Protein AF-A0A7V1FRB8-F1 (afdb_monomer_lite)

pLDDT: mean 76.55, std 15.36, range [42.69, 91.94]

Sequence (92 aa):
MPVYSIRCNDQNHHQCEEEVRVKLDIVGLTETQIEAIEEGRPINLTPRQVEGSDLTLSETQSASLAAEGVLEYRIDIESICDTCGGAFGDDE

Foldseek 3Di:
DDWDFAFQCPPVDNPRRDTDIDDDLWPDDDPVCSVCLSVQHWDKAAPVRVVSGPDDDDPVQVVCCVPVRTGTGTDPVCVVSVVVVPPDDPDD

Organism: NCBI:txid487184

Radius of gyration: 15.51 Å; chains: 1; bounding box: 48×23×38 Å

Structure (mmCIF, N/CA/C/O backbone):
data_AF-A0A7V1FRB8-F1
#
_entry.id   AF-A0A7V1FRB8-F1
#
loop_
_atom_site.group_PDB
_atom_site.id
_atom_site.type_symbol
_atom_site.label_atom_id
_atom_site.label_alt_id
_atom_site.label_comp_id
_atom_site.label_asym_id
_atom_site.label_entity_id
_atom_site.label_seq_id
_atom_site.pdbx_PDB_ins_code
_atom_site.Cartn_x
_atom_site.Cartn_y
_atom_site.Cartn_z
_atom_site.occupancy
_atom_site.B_iso_or_equiv
_atom_site.auth_seq_id
_atom_site.auth_comp_id
_atom_site.auth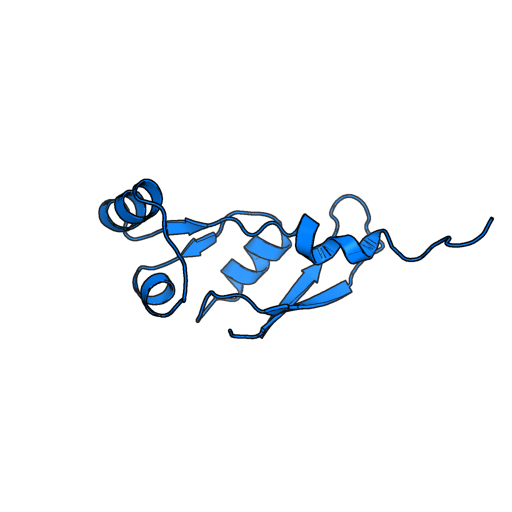_asym_id
_atom_site.auth_atom_id
_atom_site.pdbx_PDB_model_num
ATOM 1 N N . MET A 1 1 ? -0.910 -13.238 -1.017 1.00 69.69 1 MET A N 1
ATOM 2 C CA . MET A 1 1 ? -0.155 -12.148 -1.664 1.00 69.69 1 MET A CA 1
ATOM 3 C C . MET A 1 1 ? -0.630 -11.962 -3.102 1.00 69.69 1 MET A C 1
ATOM 5 O O . MET A 1 1 ? -0.266 -12.769 -3.959 1.00 69.69 1 MET A O 1
ATOM 9 N N . PRO A 1 2 ? -1.506 -10.982 -3.365 1.00 80.62 2 PRO A N 1
ATOM 10 C CA . PRO A 1 2 ? -1.787 -10.515 -4.724 1.00 80.62 2 PRO A CA 1
ATOM 11 C C . PRO A 1 2 ? -0.517 -10.000 -5.423 1.00 80.62 2 PRO A C 1
ATOM 13 O O . PRO A 1 2 ? 0.422 -9.530 -4.780 1.00 80.62 2 PRO A O 1
ATOM 16 N N . VAL A 1 3 ? -0.493 -10.125 -6.750 1.00 81.75 3 VAL A N 1
ATOM 17 C CA . VAL A 1 3 ? 0.581 -9.612 -7.610 1.00 81.75 3 VAL A CA 1
ATOM 18 C C . VAL A 1 3 ? 0.067 -8.350 -8.289 1.00 81.75 3 VAL A C 1
ATOM 20 O O . VAL A 1 3 ? -0.964 -8.408 -8.960 1.00 81.75 3 VAL A O 1
ATOM 23 N N . TYR A 1 4 ? 0.788 -7.246 -8.137 1.00 82.56 4 TYR A N 1
ATOM 24 C CA . TYR A 1 4 ? 0.493 -5.978 -8.798 1.00 82.56 4 TYR A CA 1
ATOM 25 C C . TYR A 1 4 ? 1.576 -5.669 -9.825 1.00 82.56 4 TYR A C 1
ATOM 27 O O . TYR A 1 4 ? 2.739 -6.022 -9.628 1.00 82.56 4 TYR A O 1
ATOM 35 N N . SER A 1 5 ? 1.174 -5.046 -10.931 1.00 81.19 5 SER A N 1
ATOM 36 C CA . SER A 1 5 ? 2.115 -4.520 -11.921 1.00 81.19 5 SER A CA 1
ATOM 37 C C . SER A 1 5 ? 2.342 -3.056 -11.586 1.00 81.19 5 SER A C 1
ATOM 39 O O . SER A 1 5 ? 1.376 -2.300 -11.519 1.00 81.19 5 SER A O 1
ATOM 41 N N . ILE A 1 6 ? 3.589 -2.709 -11.302 1.00 80.50 6 ILE A N 1
ATOM 42 C CA . ILE A 1 6 ? 4.028 -1.373 -10.916 1.00 80.50 6 ILE A CA 1
ATOM 43 C C . ILE A 1 6 ? 5.013 -0.926 -11.987 1.00 80.50 6 ILE A C 1
ATOM 45 O O . ILE A 1 6 ? 5.920 -1.680 -12.345 1.00 80.50 6 ILE A O 1
ATOM 49 N N . ARG A 1 7 ? 4.838 0.275 -12.521 1.00 76.12 7 ARG A N 1
ATOM 50 C CA . ARG A 1 7 ? 5.810 0.885 -13.419 1.00 76.12 7 ARG A CA 1
ATOM 51 C C . ARG A 1 7 ? 6.838 1.612 -12.584 1.00 76.12 7 ARG A C 1
ATOM 53 O O . ARG A 1 7 ? 6.544 2.607 -11.925 1.00 76.12 7 ARG A O 1
ATOM 60 N N . CYS A 1 8 ? 8.060 1.113 -12.646 1.00 71.75 8 CYS A N 1
ATOM 61 C CA . CYS A 1 8 ? 9.208 1.878 -12.218 1.00 71.75 8 CYS A CA 1
ATOM 62 C C . CYS A 1 8 ? 9.359 3.024 -13.216 1.00 71.75 8 CYS A C 1
ATOM 64 O O . CYS A 1 8 ? 9.667 2.784 -14.377 1.00 71.75 8 CYS A O 1
ATOM 66 N N . ASN A 1 9 ? 9.054 4.250 -12.796 1.00 63.50 9 ASN A N 1
ATOM 67 C CA . ASN A 1 9 ? 9.368 5.450 -13.555 1.00 63.50 9 ASN A CA 1
ATOM 68 C C . ASN A 1 9 ? 10.344 6.256 -12.708 1.00 63.50 9 ASN A C 1
ATOM 70 O O . ASN A 1 9 ? 9.945 6.981 -11.795 1.00 63.50 9 ASN A O 1
ATOM 74 N N . ASP A 1 10 ? 11.636 6.064 -12.958 1.00 56.78 10 ASP A N 1
ATOM 75 C CA . ASP A 1 10 ? 12.647 6.858 -12.285 1.00 56.78 10 ASP A CA 1
ATOM 76 C C . ASP A 1 10 ? 12.518 8.304 -12.784 1.00 56.78 10 ASP A C 1
ATOM 78 O O . ASP A 1 10 ? 12.904 8.639 -13.905 1.00 56.78 10 ASP A O 1
ATOM 82 N N . GLN A 1 11 ? 11.939 9.178 -11.952 1.00 51.16 11 GLN A N 1
ATOM 83 C CA . GLN A 1 11 ? 11.778 10.600 -12.279 1.00 51.16 11 GLN A CA 1
ATOM 84 C C . GLN A 1 11 ? 13.125 11.298 -12.554 1.00 51.16 11 GLN A C 1
ATOM 86 O O . GLN A 1 11 ? 13.133 12.416 -13.066 1.00 51.16 11 GLN A O 1
ATOM 91 N N . ASN A 1 12 ? 14.257 10.662 -12.231 1.00 45.78 12 ASN A N 1
ATOM 92 C CA . ASN A 1 12 ? 15.598 11.176 -12.469 1.00 45.78 12 ASN A CA 1
ATOM 93 C C . ASN A 1 12 ? 16.242 10.561 -13.733 1.00 45.78 12 ASN A C 1
ATOM 95 O O . ASN A 1 12 ? 17.007 11.237 -14.422 1.00 45.78 12 ASN A O 1
ATOM 99 N N . HIS A 1 13 ? 15.907 9.318 -14.085 1.00 45.97 13 HIS A N 1
ATOM 100 C CA . HIS A 1 13 ? 16.381 8.574 -15.252 1.00 45.97 13 HIS A CA 1
ATOM 101 C C . HIS A 1 13 ? 15.200 8.150 -16.147 1.00 45.97 13 HIS A C 1
ATOM 103 O O . HIS A 1 13 ? 14.720 7.021 -16.098 1.00 45.97 13 HIS A O 1
ATOM 109 N N . HIS A 1 14 ? 14.814 9.040 -17.070 1.00 46.62 14 HIS A N 1
ATOM 110 C CA . HIS A 1 14 ? 13.754 8.878 -18.088 1.00 46.62 14 HIS A CA 1
ATOM 111 C C . HIS A 1 14 ? 13.919 7.671 -19.054 1.00 46.62 14 HIS A C 1
ATOM 113 O O . HIS A 1 14 ? 13.262 7.616 -20.090 1.00 46.62 14 HIS A O 1
ATOM 119 N N . GLN A 1 15 ? 14.856 6.756 -18.804 1.00 45.84 15 GLN A N 1
ATOM 120 C CA . GLN A 1 15 ? 15.210 5.644 -19.694 1.00 45.84 15 GLN A CA 1
ATOM 121 C C . GLN A 1 15 ? 14.823 4.275 -19.130 1.00 45.84 15 GLN A C 1
ATOM 123 O O . GLN A 1 15 ? 15.033 3.268 -19.801 1.00 45.84 15 GLN A O 1
ATOM 128 N N . CYS A 1 16 ? 14.272 4.232 -17.919 1.00 52.84 16 CYS A N 1
ATOM 129 C CA . CYS A 1 16 ? 13.939 2.991 -17.244 1.00 52.84 16 CYS A CA 1
ATOM 130 C C . CYS A 1 16 ? 12.431 2.929 -16.997 1.00 52.84 16 CYS A C 1
ATOM 132 O O . CYS A 1 16 ? 11.971 3.121 -15.881 1.00 52.84 16 CYS A O 1
ATOM 134 N N . GLU A 1 17 ? 11.664 2.735 -18.073 1.00 59.78 17 GLU A N 1
ATOM 135 C CA . GLU A 1 17 ? 10.237 2.402 -18.013 1.00 59.78 17 GLU A CA 1
ATOM 136 C C . GLU A 1 17 ? 10.108 0.872 -17.968 1.00 59.78 17 GLU A C 1
ATOM 138 O O . GLU A 1 17 ? 9.878 0.227 -18.993 1.00 59.78 17 GLU A O 1
ATOM 143 N N . GLU A 1 18 ? 10.313 0.270 -16.793 1.00 65.62 18 GLU A N 1
ATOM 144 C CA . GLU A 1 18 ? 10.146 -1.177 -16.611 1.00 65.62 18 GLU A CA 1
ATOM 145 C C . GLU A 1 18 ? 8.886 -1.484 -15.792 1.00 65.62 18 GLU A C 1
ATOM 147 O O . GLU A 1 18 ? 8.672 -0.957 -14.697 1.00 65.62 18 GLU A O 1
ATOM 152 N N . GLU A 1 19 ? 8.016 -2.335 -16.346 1.00 70.81 19 GLU A N 1
ATOM 153 C CA . GLU A 1 19 ? 6.845 -2.852 -15.639 1.00 70.81 19 GLU A CA 1
ATOM 154 C C . GLU A 1 19 ? 7.263 -4.073 -14.814 1.00 70.81 19 GLU A C 1
ATOM 156 O O . GLU A 1 19 ? 7.479 -5.166 -15.345 1.00 70.81 19 GLU A O 1
ATOM 161 N N . VAL A 1 20 ? 7.358 -3.892 -13.499 1.00 73.81 20 VAL A N 1
ATOM 162 C CA . VAL A 1 20 ? 7.724 -4.954 -12.562 1.00 73.81 20 VAL A CA 1
ATOM 163 C C . VAL A 1 20 ? 6.488 -5.521 -11.880 1.00 73.81 20 VAL A C 1
ATOM 165 O O . VAL A 1 20 ? 5.540 -4.818 -11.524 1.00 73.81 20 VAL A O 1
ATOM 168 N N . ARG A 1 21 ? 6.488 -6.840 -11.676 1.00 76.88 21 ARG A N 1
ATOM 169 C CA . ARG A 1 21 ? 5.417 -7.539 -10.961 1.00 76.88 21 ARG A CA 1
ATOM 170 C C . ARG A 1 21 ? 5.837 -7.796 -9.525 1.00 76.88 21 ARG A C 1
ATOM 172 O O . ARG A 1 21 ? 6.588 -8.733 -9.261 1.00 76.88 21 ARG A O 1
ATOM 179 N N . VAL A 1 22 ? 5.308 -7.008 -8.598 1.00 75.31 22 VAL A N 1
ATOM 180 C CA . VAL A 1 22 ? 5.592 -7.141 -7.167 1.00 75.31 22 VAL A CA 1
ATOM 181 C C . VAL A 1 22 ? 4.459 -7.873 -6.456 1.00 75.31 22 VAL A C 1
ATOM 183 O O . VAL A 1 22 ? 3.271 -7.661 -6.711 1.00 75.31 22 VAL A O 1
ATOM 186 N N . LYS A 1 23 ? 4.836 -8.774 -5.549 1.00 79.19 23 LYS A N 1
ATOM 187 C CA . LYS A 1 23 ? 3.907 -9.378 -4.597 1.00 79.19 23 LYS A CA 1
ATOM 188 C C . LYS A 1 23 ? 3.805 -8.448 -3.404 1.00 79.19 23 LYS A C 1
ATOM 190 O O . LYS A 1 23 ? 4.790 -8.273 -2.698 1.00 79.19 23 LYS A O 1
ATOM 195 N N . LEU A 1 24 ? 2.628 -7.875 -3.195 1.00 81.88 24 LEU A N 1
ATOM 196 C CA . LEU A 1 24 ? 2.357 -7.074 -2.010 1.00 81.88 24 LEU A CA 1
ATOM 197 C C . LEU A 1 24 ? 1.470 -7.876 -1.066 1.00 81.88 24 LEU A C 1
ATOM 199 O O . LEU A 1 24 ? 0.559 -8.594 -1.490 1.00 81.88 24 LEU A O 1
ATOM 203 N N . ASP A 1 25 ? 1.718 -7.718 0.226 1.00 83.19 25 ASP A N 1
ATOM 204 C CA . ASP A 1 25 ? 0.875 -8.279 1.283 1.00 83.19 25 ASP A CA 1
ATOM 205 C C . ASP A 1 25 ? -0.447 -7.526 1.451 1.00 83.19 25 ASP A C 1
ATOM 207 O O . ASP A 1 25 ? -1.294 -7.937 2.239 1.00 83.19 25 ASP A O 1
ATOM 211 N N . ILE A 1 26 ? -0.652 -6.470 0.658 1.00 85.31 26 ILE A N 1
ATOM 212 C CA . ILE A 1 26 ? -1.835 -5.620 0.686 1.00 85.31 26 ILE A CA 1
ATOM 213 C C . ILE A 1 26 ? -2.870 -6.104 -0.329 1.00 85.31 26 ILE A C 1
ATOM 215 O O . ILE A 1 26 ? -2.601 -6.166 -1.531 1.00 85.31 26 ILE A O 1
ATOM 219 N N . VAL A 1 27 ? -4.084 -6.403 0.123 1.00 87.75 27 VAL A N 1
ATOM 220 C CA . VAL A 1 27 ? -5.198 -6.790 -0.755 1.00 87.75 27 VAL A CA 1
ATOM 221 C C . VAL A 1 27 ? -6.080 -5.611 -1.143 1.00 87.75 27 VAL A C 1
ATOM 223 O O . VAL A 1 27 ? -6.400 -4.742 -0.335 1.00 87.75 27 VAL A O 1
ATOM 226 N N . GLY A 1 28 ? -6.524 -5.620 -2.402 1.00 87.00 28 GLY A N 1
ATOM 227 C CA . GLY A 1 28 ? -7.498 -4.660 -2.912 1.00 87.00 28 GLY A CA 1
ATOM 228 C C . GLY A 1 28 ? -6.940 -3.251 -3.072 1.00 87.00 28 GLY A C 1
ATOM 229 O O . GLY A 1 28 ? -7.665 -2.299 -2.792 1.00 87.00 28 GLY A O 1
ATOM 230 N N . LEU A 1 29 ? -5.674 -3.107 -3.480 1.00 87.75 29 LEU A N 1
ATOM 231 C CA . LEU A 1 29 ? -5.146 -1.805 -3.887 1.00 87.75 29 LEU A CA 1
ATOM 232 C C . LEU A 1 29 ? -5.922 -1.283 -5.101 1.00 87.75 29 LEU A C 1
ATOM 234 O O . LEU A 1 29 ? -6.200 -2.020 -6.048 1.00 87.75 29 LEU A O 1
ATOM 238 N N . THR A 1 30 ? -6.283 -0.009 -5.043 1.00 90.50 30 THR A N 1
ATOM 239 C CA . THR A 1 30 ? -6.920 0.724 -6.142 1.00 90.50 30 THR A CA 1
ATOM 240 C C . THR A 1 30 ? -5.873 1.243 -7.122 1.00 90.50 30 THR A C 1
ATOM 242 O O . THR A 1 30 ? -4.708 1.392 -6.758 1.00 90.50 30 THR A O 1
ATOM 245 N N . GLU A 1 31 ? -6.288 1.570 -8.346 1.00 88.56 31 GLU A N 1
ATOM 246 C CA . GLU A 1 31 ? -5.402 2.152 -9.367 1.00 88.56 31 GLU A CA 1
ATOM 247 C C . GLU A 1 31 ? -4.701 3.414 -8.848 1.00 88.56 31 GLU A C 1
ATOM 249 O O . GLU A 1 31 ? -3.485 3.494 -8.905 1.00 88.56 31 GLU A O 1
ATOM 254 N N . THR A 1 32 ? -5.420 4.316 -8.177 1.00 89.25 32 THR A N 1
ATOM 255 C CA . THR A 1 32 ? -4.825 5.531 -7.593 1.00 89.25 32 THR A CA 1
ATOM 256 C C . THR A 1 32 ? -3.795 5.240 -6.496 1.00 89.25 32 THR A C 1
ATOM 258 O O . THR A 1 32 ? -2.843 5.995 -6.319 1.00 89.25 32 THR A O 1
ATOM 261 N N . GLN A 1 33 ? -3.970 4.157 -5.732 1.00 89.00 33 GLN A N 1
ATOM 262 C CA . GLN A 1 33 ? -2.961 3.734 -4.754 1.00 89.00 33 GLN A CA 1
ATOM 263 C C . GLN A 1 33 ? -1.734 3.147 -5.459 1.00 89.00 33 GLN A C 1
ATOM 265 O O . GLN A 1 33 ? -0.617 3.397 -5.026 1.00 89.00 33 GLN A O 1
ATOM 270 N N . ILE A 1 34 ? -1.935 2.395 -6.542 1.00 86.88 34 ILE A N 1
ATOM 271 C CA . ILE A 1 34 ? -0.847 1.880 -7.379 1.00 86.88 34 ILE A CA 1
ATOM 272 C C . ILE A 1 34 ? -0.051 3.043 -7.980 1.00 86.88 34 ILE A C 1
ATOM 274 O O . ILE A 1 34 ? 1.158 3.082 -7.789 1.00 86.88 34 ILE A O 1
ATOM 278 N N . GLU A 1 35 ? -0.725 4.033 -8.565 1.00 86.19 35 GLU A N 1
ATOM 279 C CA . GLU A 1 35 ? -0.095 5.247 -9.102 1.00 86.19 35 GLU A CA 1
ATOM 280 C C . GLU A 1 35 ? 0.711 5.989 -8.029 1.00 86.19 35 GLU A C 1
ATOM 282 O O . GLU A 1 35 ? 1.856 6.371 -8.248 1.00 86.19 35 GLU A O 1
ATOM 287 N N . ALA A 1 36 ? 0.164 6.136 -6.821 1.00 87.44 36 ALA A N 1
ATOM 288 C CA . ALA A 1 36 ? 0.896 6.752 -5.720 1.00 87.44 36 ALA A CA 1
ATOM 289 C C . ALA A 1 36 ? 2.159 5.957 -5.333 1.00 87.44 36 ALA A C 1
ATOM 291 O O . ALA A 1 36 ? 3.184 6.573 -5.046 1.00 87.44 36 ALA A O 1
ATOM 292 N N . ILE A 1 37 ? 2.117 4.618 -5.361 1.00 84.75 37 ILE A N 1
ATOM 293 C CA . ILE A 1 37 ? 3.298 3.766 -5.139 1.00 84.75 37 ILE A CA 1
ATOM 294 C C . ILE A 1 37 ? 4.333 3.978 -6.252 1.00 84.75 37 ILE A C 1
ATOM 296 O O . ILE A 1 37 ? 5.514 4.133 -5.947 1.00 84.75 37 ILE A O 1
ATOM 300 N N . GLU A 1 38 ? 3.897 4.022 -7.515 1.00 81.19 38 GLU A N 1
ATOM 301 C CA . GLU A 1 38 ? 4.749 4.308 -8.682 1.00 81.19 38 GLU A CA 1
ATOM 302 C C . GLU A 1 38 ? 5.436 5.678 -8.550 1.00 81.19 38 GLU A C 1
ATOM 304 O O . GLU A 1 38 ? 6.610 5.828 -8.874 1.00 81.19 38 GLU A O 1
ATOM 309 N N . GLU A 1 39 ? 4.735 6.671 -7.997 1.00 81.38 39 GLU A N 1
ATOM 310 C CA . GLU A 1 39 ? 5.267 8.010 -7.724 1.00 81.38 39 GLU A CA 1
ATOM 311 C C . GLU A 1 39 ? 6.100 8.104 -6.425 1.00 81.38 39 GLU A C 1
ATOM 313 O O . GLU A 1 39 ? 6.550 9.196 -6.063 1.00 81.38 39 GLU A O 1
ATOM 318 N N . GLY A 1 40 ? 6.284 7.001 -5.687 1.00 80.19 40 GLY A N 1
ATOM 319 C CA . GLY A 1 40 ? 7.001 6.966 -4.403 1.00 80.19 40 GLY A CA 1
ATOM 320 C C . GLY A 1 40 ? 6.281 7.687 -3.253 1.00 80.19 40 GLY A C 1
ATOM 321 O O . GLY A 1 40 ? 6.901 8.036 -2.237 1.00 80.19 40 GLY A O 1
ATOM 322 N N . ARG A 1 41 ? 4.977 7.936 -3.408 1.00 86.06 41 ARG A N 1
ATOM 323 C CA . ARG A 1 41 ? 4.1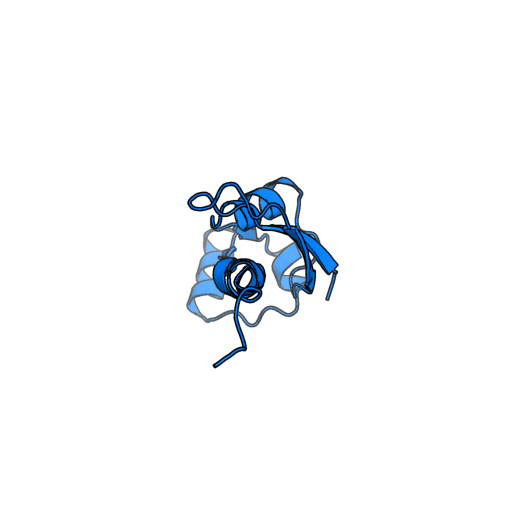07 8.618 -2.444 1.00 86.06 41 ARG A CA 1
ATOM 324 C C . ARG A 1 41 ? 3.462 7.621 -1.474 1.00 86.06 41 ARG A C 1
ATOM 326 O O . ARG A 1 41 ? 3.252 6.457 -1.814 1.00 86.06 41 ARG A O 1
ATOM 333 N N . PRO A 1 42 ? 3.120 8.063 -0.253 1.00 88.44 42 PRO A N 1
ATOM 334 C CA . PRO A 1 42 ? 2.361 7.235 0.672 1.00 88.44 42 PRO A CA 1
ATOM 335 C C . PRO A 1 42 ? 0.927 7.002 0.177 1.00 88.44 42 PRO A C 1
ATOM 337 O O . PRO A 1 42 ? 0.317 7.860 -0.464 1.00 88.44 42 PRO A O 1
ATOM 340 N N . ILE A 1 43 ? 0.375 5.842 0.528 1.00 90.56 43 ILE A N 1
ATOM 341 C CA . ILE A 1 43 ? -1.009 5.451 0.259 1.00 90.56 43 ILE A CA 1
ATOM 342 C C . ILE A 1 43 ? -1.809 5.349 1.551 1.00 90.56 43 ILE A C 1
ATOM 344 O O . ILE A 1 43 ? -1.285 4.977 2.594 1.00 90.56 43 ILE A O 1
ATOM 348 N N . ASN A 1 44 ? -3.109 5.614 1.468 1.00 91.94 44 ASN A N 1
ATOM 349 C CA . ASN A 1 44 ? -4.021 5.455 2.598 1.00 91.94 44 ASN A CA 1
ATOM 350 C C . ASN A 1 44 ? -4.734 4.112 2.511 1.00 91.94 44 ASN A C 1
ATOM 352 O O . ASN A 1 44 ? -5.526 3.896 1.594 1.00 91.94 44 ASN A O 1
ATOM 356 N N . LEU A 1 45 ? -4.469 3.219 3.457 1.00 91.00 45 LEU A N 1
ATOM 357 C CA . LEU A 1 45 ? -5.125 1.923 3.569 1.00 91.00 45 LEU A CA 1
ATOM 358 C C . LEU A 1 45 ? -6.346 2.019 4.476 1.00 91.00 45 LEU A C 1
ATOM 360 O O . LEU A 1 45 ? -6.292 2.573 5.571 1.00 91.00 45 LEU A O 1
ATOM 364 N N . THR A 1 46 ? -7.456 1.445 4.034 1.00 91.25 46 THR A N 1
ATOM 365 C CA . THR A 1 46 ? -8.671 1.352 4.852 1.00 91.25 46 THR A CA 1
ATOM 366 C C . THR A 1 46 ? -8.585 0.191 5.849 1.00 91.25 46 THR A C 1
ATOM 368 O O . THR A 1 46 ? -7.867 -0.777 5.588 1.00 91.25 46 THR A O 1
ATOM 371 N N . PRO A 1 47 ? -9.376 0.198 6.940 1.00 89.25 47 PRO A N 1
ATOM 372 C CA . PRO A 1 47 ? -9.400 -0.891 7.915 1.00 89.25 47 PRO A CA 1
ATOM 373 C C . PRO A 1 47 ? -9.689 -2.238 7.258 1.00 89.25 47 PRO A C 1
ATOM 375 O O . PRO A 1 47 ? -9.009 -3.211 7.537 1.00 89.25 47 PRO A O 1
ATOM 378 N N . ARG A 1 48 ? -10.601 -2.268 6.276 1.00 88.50 48 ARG A N 1
ATOM 379 C CA . ARG A 1 48 ? -10.903 -3.482 5.505 1.00 88.50 48 ARG A CA 1
ATOM 380 C C . ARG A 1 48 ? -9.715 -4.000 4.701 1.00 88.50 48 ARG A C 1
ATOM 382 O O . ARG A 1 48 ? -9.548 -5.210 4.597 1.00 88.50 48 ARG A O 1
ATOM 389 N N . GLN A 1 49 ? -8.932 -3.105 4.096 1.00 89.50 49 GLN A N 1
ATOM 390 C CA . GLN A 1 49 ? -7.720 -3.506 3.383 1.00 89.50 49 GLN A CA 1
ATOM 391 C C . GLN A 1 49 ? -6.714 -4.061 4.381 1.00 89.50 49 GLN A C 1
ATOM 393 O O . GLN A 1 49 ? -6.212 -5.150 4.157 1.00 89.50 49 GLN A O 1
ATOM 398 N N . VAL A 1 50 ? -6.486 -3.373 5.500 1.00 89.38 50 VAL A N 1
ATOM 399 C CA . VAL A 1 50 ? -5.553 -3.814 6.543 1.00 89.38 50 VAL A CA 1
ATOM 400 C C . VAL A 1 50 ? -5.964 -5.162 7.142 1.00 89.38 50 VAL A C 1
ATOM 402 O O . VAL A 1 50 ? -5.126 -6.043 7.219 1.00 89.38 50 VAL A O 1
ATOM 405 N N . GLU A 1 51 ? -7.237 -5.367 7.487 1.00 87.19 51 GLU A N 1
ATOM 406 C CA . GLU A 1 51 ? -7.756 -6.636 8.026 1.00 87.19 51 GLU A CA 1
ATOM 407 C C . GLU A 1 51 ? -7.673 -7.795 7.023 1.00 87.19 51 GLU A C 1
ATOM 409 O O . GLU A 1 51 ? -7.489 -8.945 7.413 1.00 87.19 51 GLU A O 1
ATOM 414 N N . GLY A 1 52 ? -7.837 -7.509 5.728 1.00 85.19 52 GLY A N 1
ATOM 415 C CA . GLY A 1 52 ? -7.678 -8.506 4.668 1.00 85.19 52 GLY A CA 1
ATOM 416 C C . GLY A 1 52 ? -6.221 -8.762 4.275 1.00 85.19 52 GLY A C 1
ATOM 417 O O . GLY A 1 52 ? -5.950 -9.700 3.523 1.00 85.19 52 GLY A O 1
ATOM 418 N N . SER A 1 53 ? -5.307 -7.909 4.733 1.00 86.31 53 SER A N 1
ATOM 419 C CA . SER A 1 53 ? -3.884 -7.944 4.415 1.00 86.31 53 SER A CA 1
ATOM 420 C C . SER A 1 53 ? -3.117 -8.553 5.579 1.00 86.31 53 SER A C 1
ATOM 422 O O . SER A 1 53 ? -3.461 -8.341 6.737 1.00 86.31 53 SER A O 1
ATOM 424 N N . ASP A 1 54 ? -2.034 -9.269 5.300 1.00 81.06 54 ASP A N 1
ATOM 425 C CA . ASP A 1 54 ? -1.194 -9.858 6.355 1.00 81.06 54 ASP A CA 1
ATOM 426 C C . ASP A 1 54 ? -0.178 -8.816 6.876 1.00 81.06 54 ASP A C 1
ATOM 428 O O . ASP A 1 54 ? 1.028 -9.042 6.943 1.00 81.06 54 ASP A O 1
ATOM 432 N N . LEU A 1 55 ? -0.657 -7.598 7.167 1.00 82.56 55 LEU A N 1
ATOM 433 C CA . LEU A 1 55 ? 0.188 -6.491 7.608 1.00 82.56 55 LEU A CA 1
ATOM 434 C C . LEU A 1 55 ? 0.431 -6.580 9.112 1.00 82.56 55 LEU A C 1
ATOM 436 O O . LEU A 1 55 ? -0.488 -6.456 9.922 1.00 82.56 55 LEU A O 1
ATOM 440 N N . THR A 1 56 ? 1.698 -6.702 9.497 1.00 86.00 56 THR A N 1
ATOM 441 C CA . THR A 1 56 ? 2.092 -6.521 10.896 1.00 86.00 56 THR A CA 1
ATOM 442 C C . THR A 1 56 ? 2.151 -5.028 11.204 1.00 86.00 56 THR A C 1
ATOM 444 O O . THR A 1 56 ? 3.100 -4.343 10.824 1.00 86.00 56 THR A O 1
ATOM 447 N N . LEU A 1 57 ? 1.121 -4.516 11.876 1.00 85.88 57 LEU A N 1
ATOM 448 C CA . LEU A 1 57 ? 1.069 -3.122 12.303 1.00 85.88 57 LEU A CA 1
ATOM 449 C C . LEU A 1 57 ? 1.798 -2.919 13.629 1.00 85.88 57 LEU A C 1
ATOM 451 O O . LEU A 1 57 ? 1.647 -3.694 14.572 1.00 85.88 57 LEU A O 1
ATOM 455 N N . SER A 1 58 ? 2.529 -1.814 13.728 1.00 89.38 58 SER A N 1
ATOM 456 C CA . SER A 1 58 ? 3.023 -1.311 15.011 1.00 89.38 58 SER A CA 1
ATOM 457 C C . SER A 1 58 ? 1.886 -0.707 15.845 1.00 89.38 58 SER A C 1
ATOM 459 O O . SER A 1 58 ? 0.827 -0.347 15.321 1.00 89.38 58 SER A O 1
ATOM 461 N N . GLU A 1 59 ? 2.114 -0.531 17.149 1.00 90.25 59 GLU A N 1
ATOM 462 C CA . GLU A 1 59 ? 1.126 0.062 18.066 1.00 90.25 59 GLU A CA 1
ATOM 463 C C . GLU A 1 59 ? 0.678 1.457 17.593 1.00 90.25 59 GLU A C 1
ATOM 465 O O . GLU A 1 59 ? -0.515 1.751 17.549 1.00 90.25 59 GLU A O 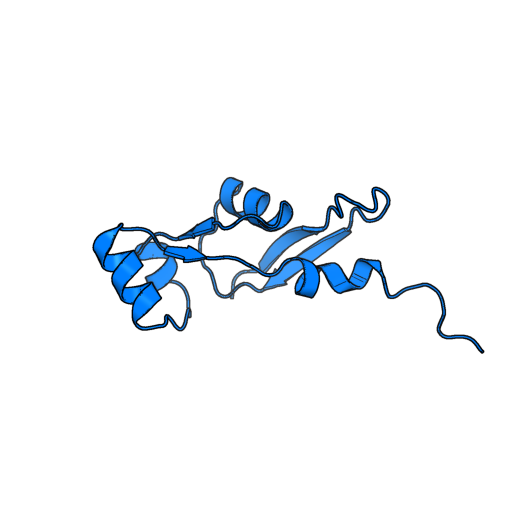1
ATOM 470 N N . THR A 1 60 ? 1.618 2.278 17.113 1.00 88.25 60 THR A N 1
ATOM 471 C CA . THR A 1 60 ? 1.332 3.605 16.545 1.00 88.25 60 THR A CA 1
ATOM 472 C C . THR A 1 60 ? 0.464 3.536 15.288 1.00 88.25 60 THR A C 1
ATOM 474 O O . THR A 1 60 ? -0.478 4.307 15.156 1.00 88.25 60 THR A O 1
ATOM 477 N N . GLN A 1 61 ? 0.730 2.590 14.385 1.00 88.69 61 GLN A N 1
ATOM 478 C CA . GLN A 1 61 ? -0.043 2.421 13.147 1.00 88.69 61 GLN A CA 1
ATOM 479 C C . GLN A 1 61 ? -1.470 1.957 13.441 1.00 88.69 61 GLN A C 1
ATOM 481 O O . GLN A 1 61 ? -2.428 2.445 12.847 1.00 88.69 61 GLN A O 1
ATOM 486 N N . SER A 1 62 ? -1.608 1.052 14.409 1.00 87.94 62 SER A N 1
ATOM 487 C CA . SER A 1 62 ? -2.902 0.578 14.898 1.00 87.94 62 SER A CA 1
ATOM 488 C C . SER A 1 62 ? -3.709 1.722 15.522 1.00 87.94 62 SER A C 1
ATOM 490 O O . SER A 1 62 ? -4.904 1.853 15.262 1.00 87.94 62 SER A O 1
ATOM 492 N N . ALA A 1 63 ? -3.051 2.585 16.304 1.00 89.75 63 ALA A N 1
ATOM 493 C CA . ALA A 1 63 ? -3.670 3.761 16.903 1.00 89.75 63 ALA A CA 1
ATOM 494 C C . ALA A 1 63 ? -4.105 4.796 15.850 1.00 89.75 63 ALA A C 1
ATOM 496 O O . ALA A 1 63 ? -5.229 5.289 15.929 1.00 89.75 63 ALA A O 1
ATOM 497 N N . SER A 1 64 ? -3.270 5.081 14.844 1.00 88.06 64 SER A N 1
ATOM 498 C CA . SER A 1 64 ? -3.629 5.965 13.723 1.00 88.06 64 SER A CA 1
ATOM 499 C C . SER A 1 64 ? -4.812 5.423 12.928 1.00 88.06 64 SER A C 1
ATOM 501 O O . SER A 1 64 ? -5.777 6.148 12.704 1.00 88.06 64 SER A O 1
ATOM 503 N N . LEU A 1 65 ? -4.814 4.128 12.596 1.00 89.75 65 LEU A N 1
ATOM 504 C CA . LEU A 1 65 ? -5.934 3.502 11.892 1.00 89.75 65 LEU A CA 1
ATOM 505 C C . LEU A 1 65 ? -7.245 3.610 12.687 1.00 89.75 65 LEU A C 1
ATOM 507 O O . LEU A 1 65 ? -8.300 3.857 12.105 1.00 89.75 65 LEU A O 1
ATOM 511 N N . ALA A 1 66 ? -7.184 3.457 14.013 1.00 89.31 66 ALA A N 1
ATOM 512 C CA . ALA A 1 66 ? -8.346 3.593 14.889 1.00 89.31 66 ALA A CA 1
ATOM 513 C C . ALA A 1 66 ? -8.825 5.049 15.044 1.00 89.31 66 ALA A C 1
ATOM 515 O O . ALA A 1 66 ? -10.024 5.279 15.198 1.00 89.31 66 ALA A O 1
ATOM 516 N N . ALA A 1 67 ? -7.911 6.021 15.021 1.00 91.25 67 ALA A N 1
ATOM 517 C CA . ALA A 1 67 ? -8.225 7.438 15.195 1.00 91.25 67 ALA A CA 1
ATOM 518 C C . ALA A 1 67 ? -8.704 8.110 13.898 1.00 91.25 67 ALA A C 1
ATOM 520 O O . ALA A 1 67 ? -9.670 8.870 13.914 1.00 91.25 67 ALA A O 1
ATOM 521 N N . GLU A 1 68 ? -8.032 7.831 12.783 1.00 90.19 68 GLU A N 1
ATOM 522 C CA . GLU A 1 68 ? -8.219 8.512 11.497 1.00 90.19 68 GLU A CA 1
ATOM 523 C C . GLU A 1 68 ? -9.083 7.694 10.529 1.00 90.19 68 GLU A C 1
ATOM 525 O O . GLU A 1 68 ? -9.596 8.219 9.542 1.00 90.19 68 GLU A O 1
ATOM 530 N N . GLY A 1 69 ? -9.276 6.401 10.810 1.00 89.19 69 GLY A N 1
ATOM 531 C CA . GLY A 1 69 ? -10.018 5.489 9.940 1.00 89.19 69 GLY A CA 1
ATOM 532 C C . GLY A 1 69 ? -9.265 5.113 8.664 1.00 89.19 69 GLY A C 1
ATOM 533 O O . GLY A 1 69 ? -9.838 4.449 7.802 1.00 89.19 69 GLY A O 1
ATOM 534 N N . VAL A 1 70 ? -8.001 5.522 8.539 1.00 90.25 70 VAL A N 1
ATOM 535 C CA . VAL A 1 70 ? -7.072 5.161 7.466 1.00 90.25 70 VAL A CA 1
ATOM 536 C C . VAL A 1 70 ? -5.665 5.000 8.039 1.00 90.25 70 VAL A C 1
ATOM 538 O O . VAL A 1 70 ? -5.324 5.612 9.047 1.00 90.25 70 VAL A O 1
ATOM 541 N N . LEU A 1 71 ? -4.853 4.163 7.401 1.00 90.75 71 LEU A N 1
ATOM 542 C CA . LEU A 1 71 ? -3.440 3.990 7.711 1.00 90.75 71 LEU A CA 1
ATOM 543 C C . LEU A 1 71 ? -2.607 4.517 6.548 1.00 90.75 71 LEU A C 1
ATOM 545 O O . LEU A 1 71 ? -2.656 3.951 5.456 1.00 90.75 71 LEU A O 1
ATOM 549 N N . GLU A 1 72 ? -1.811 5.551 6.797 1.00 90.75 72 GLU A N 1
ATOM 550 C CA . GLU A 1 72 ? -0.784 5.975 5.852 1.00 90.75 72 GLU A CA 1
ATOM 551 C C . GLU A 1 72 ? 0.325 4.911 5.793 1.00 90.75 72 GLU A C 1
ATOM 553 O O . GLU A 1 72 ? 0.941 4.561 6.804 1.00 90.75 72 GLU A O 1
ATOM 558 N N . TYR A 1 73 ? 0.557 4.358 4.606 1.00 87.81 73 TYR A N 1
ATOM 559 C CA . TYR A 1 73 ? 1.540 3.315 4.353 1.00 87.81 73 TYR A CA 1
ATOM 560 C C . TYR A 1 73 ? 2.415 3.711 3.169 1.00 87.81 73 TYR A C 1
ATOM 562 O O . TYR A 1 73 ? 1.911 4.085 2.112 1.00 87.81 73 TYR A O 1
ATOM 570 N N . ARG A 1 74 ? 3.736 3.622 3.327 1.00 86.19 74 ARG A N 1
ATOM 571 C CA . ARG A 1 74 ? 4.697 3.928 2.266 1.00 86.19 74 ARG A CA 1
ATOM 572 C C . ARG A 1 74 ? 5.390 2.647 1.833 1.00 86.19 74 ARG A C 1
ATOM 574 O O . ARG A 1 74 ? 5.937 1.934 2.669 1.00 86.19 74 ARG A O 1
ATOM 581 N N . ILE A 1 75 ? 5.357 2.378 0.534 1.00 81.50 75 ILE A N 1
ATOM 582 C CA . ILE A 1 75 ? 6.10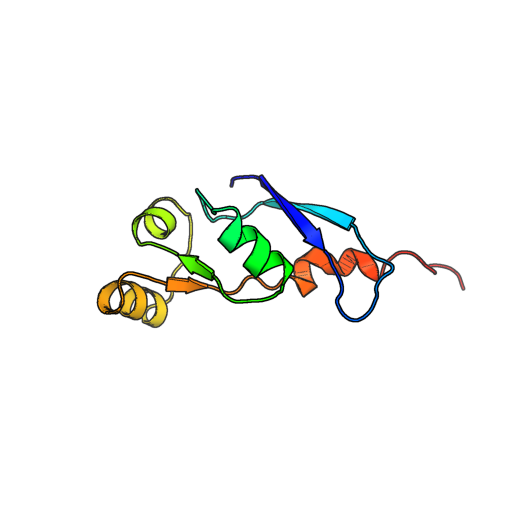6 1.283 -0.078 1.00 81.50 75 ILE A CA 1
ATOM 583 C C . ILE A 1 75 ? 7.388 1.874 -0.639 1.00 81.50 75 ILE A C 1
ATOM 585 O O . ILE A 1 75 ? 7.353 2.871 -1.360 1.00 81.50 75 ILE A O 1
ATOM 589 N N . ASP A 1 76 ? 8.510 1.271 -0.273 1.00 76.94 76 ASP A N 1
ATOM 590 C CA . ASP A 1 76 ? 9.818 1.698 -0.740 1.00 76.94 76 ASP A CA 1
ATOM 591 C C . ASP A 1 76 ? 10.025 1.194 -2.174 1.00 76.94 76 ASP A C 1
ATOM 593 O O . ASP A 1 76 ? 10.422 0.052 -2.410 1.00 76.94 76 ASP A O 1
ATOM 597 N N . ILE A 1 77 ? 9.630 2.030 -3.138 1.00 73.00 77 ILE A N 1
ATOM 598 C CA . ILE A 1 77 ? 9.686 1.703 -4.564 1.00 73.00 77 ILE A CA 1
ATOM 599 C C . ILE A 1 77 ? 11.131 1.564 -5.049 1.00 73.00 77 ILE A C 1
ATOM 601 O O . ILE A 1 77 ? 11.386 0.748 -5.924 1.00 73.00 77 ILE A O 1
ATOM 605 N N . GLU A 1 78 ? 12.085 2.271 -4.435 1.00 69.75 78 GLU A N 1
ATOM 606 C CA . GLU A 1 78 ? 13.515 2.178 -4.758 1.00 69.75 78 GLU A CA 1
ATOM 607 C C . GLU A 1 78 ? 14.028 0.752 -4.531 1.00 69.75 78 GLU A C 1
ATOM 609 O O . GLU A 1 78 ? 14.631 0.167 -5.425 1.00 69.75 78 GLU A O 1
ATOM 614 N N . SER A 1 79 ? 13.657 0.120 -3.413 1.00 66.81 79 SER A N 1
ATOM 615 C CA . SER A 1 79 ? 14.008 -1.281 -3.148 1.00 66.81 79 SER A CA 1
ATOM 616 C C . SER A 1 79 ? 13.359 -2.290 -4.113 1.00 66.81 79 SER A C 1
ATOM 618 O O . SER A 1 79 ? 13.805 -3.437 -4.172 1.00 66.81 79 SER A O 1
ATOM 620 N N . ILE A 1 80 ? 12.294 -1.913 -4.828 1.00 69.25 80 ILE A N 1
ATOM 621 C CA . ILE A 1 80 ? 11.604 -2.757 -5.821 1.00 69.25 80 ILE A CA 1
ATOM 622 C C . ILE A 1 80 ? 12.171 -2.497 -7.226 1.00 69.25 80 ILE A C 1
ATOM 624 O O . ILE A 1 80 ? 12.355 -3.429 -8.007 1.00 69.25 80 ILE A O 1
ATOM 628 N N . CYS A 1 81 ? 12.463 -1.235 -7.529 1.00 67.88 81 CYS A N 1
ATOM 629 C CA . CYS A 1 81 ? 12.947 -0.736 -8.811 1.00 67.88 81 CYS A CA 1
ATOM 630 C C . CYS A 1 81 ? 14.478 -0.709 -8.927 1.00 67.88 81 CYS A C 1
ATOM 632 O O . CYS A 1 81 ? 14.994 -0.307 -9.967 1.00 67.88 81 CYS A O 1
ATOM 634 N N . ASP A 1 82 ? 15.205 -1.207 -7.920 1.00 57.75 82 ASP A N 1
ATOM 635 C CA . ASP A 1 82 ? 16.676 -1.341 -7.869 1.00 57.75 82 ASP A CA 1
ATOM 636 C C . ASP A 1 82 ? 17.272 -2.053 -9.107 1.00 57.75 82 ASP A C 1
ATOM 638 O O . ASP A 1 82 ? 18.442 -1.905 -9.457 1.00 57.75 82 ASP A O 1
ATOM 642 N N . THR A 1 83 ? 16.435 -2.771 -9.863 1.00 53.12 83 THR A N 1
ATOM 643 C CA . THR A 1 83 ? 16.826 -3.438 -11.116 1.00 53.12 83 THR A CA 1
ATOM 644 C C . THR A 1 83 ? 17.190 -2.443 -12.237 1.00 53.12 83 THR A C 1
ATOM 646 O O . THR A 1 83 ? 17.895 -2.809 -13.175 1.00 53.12 83 THR A O 1
ATOM 649 N N . CYS A 1 84 ? 16.838 -1.160 -12.102 1.00 52.53 84 CYS A N 1
ATOM 650 C CA . CYS A 1 84 ? 17.180 -0.096 -13.054 1.00 52.53 84 CYS A CA 1
ATOM 651 C C . CYS A 1 84 ? 18.617 0.461 -12.950 1.00 52.53 84 CYS A C 1
ATOM 653 O O . CYS A 1 84 ? 18.949 1.440 -13.620 1.00 52.53 84 CYS A O 1
ATOM 655 N N . GLY A 1 85 ? 19.491 -0.177 -12.163 1.00 45.28 85 GLY A N 1
ATOM 656 C CA . GLY A 1 85 ? 20.938 0.092 -12.132 1.00 45.28 85 GLY A CA 1
ATOM 657 C C . GLY A 1 85 ? 21.827 -1.139 -12.358 1.00 45.28 85 GLY A C 1
ATOM 658 O O . GLY A 1 85 ? 23.047 -1.007 -12.417 1.00 45.28 85 GLY A O 1
ATOM 659 N N . GLY A 1 86 ? 21.243 -2.334 -12.497 1.00 44.75 86 GLY A N 1
ATOM 660 C CA . GLY A 1 86 ? 21.955 -3.614 -12.421 1.00 44.75 86 GLY A CA 1
ATOM 661 C C . GLY A 1 86 ? 22.159 -4.336 -13.753 1.00 44.75 86 GLY A C 1
ATOM 662 O O . GLY A 1 86 ? 22.043 -5.556 -13.791 1.00 44.75 86 GLY A O 1
ATOM 663 N N . ALA A 1 87 ? 22.415 -3.620 -14.852 1.00 44.69 87 ALA A N 1
ATOM 664 C CA . ALA A 1 87 ? 22.759 -4.255 -16.129 1.00 44.69 87 ALA A CA 1
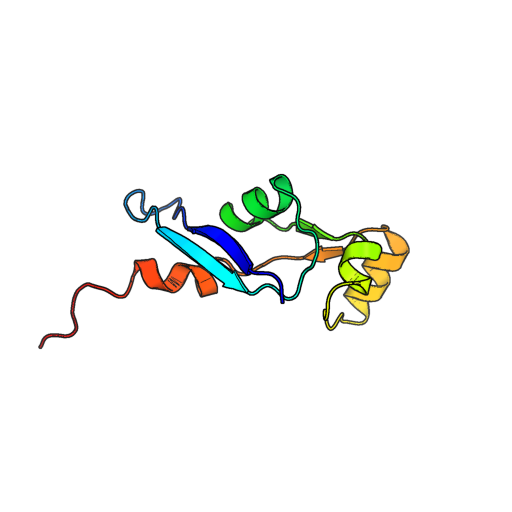ATOM 665 C C . ALA A 1 87 ? 23.655 -3.396 -17.037 1.00 44.69 87 ALA A C 1
ATOM 667 O O . ALA A 1 87 ? 23.376 -3.278 -18.221 1.00 44.69 87 ALA A O 1
ATOM 668 N N . PHE A 1 88 ? 24.758 -2.844 -16.521 1.00 45.69 88 PHE A N 1
ATOM 669 C CA . PHE A 1 88 ? 25.968 -2.626 -17.329 1.00 45.69 88 PHE A CA 1
ATOM 670 C C . PHE A 1 88 ? 27.219 -2.791 -16.450 1.00 45.69 88 PHE A C 1
ATOM 672 O O . PHE A 1 88 ? 27.667 -1.829 -15.835 1.00 45.69 88 PHE A O 1
ATOM 679 N N . GLY A 1 89 ? 27.794 -4.002 -16.430 1.00 42.69 89 GLY A N 1
ATOM 680 C CA . GLY A 1 89 ? 29.225 -4.183 -16.150 1.00 42.69 89 GLY A CA 1
ATOM 681 C C . GLY A 1 89 ? 29.629 -5.022 -14.935 1.00 42.69 89 GLY A C 1
ATOM 682 O O . GLY A 1 89 ? 30.391 -4.540 -14.107 1.00 42.69 89 GLY A O 1
ATOM 683 N N . ASP A 1 90 ? 29.230 -6.293 -14.877 1.00 52.25 90 ASP A N 1
ATOM 684 C CA . ASP A 1 90 ? 30.211 -7.336 -14.540 1.00 52.25 90 ASP A CA 1
ATOM 685 C C . ASP A 1 90 ? 31.129 -7.488 -15.775 1.00 52.25 90 ASP A C 1
ATOM 687 O O . ASP A 1 90 ? 30.773 -8.220 -16.696 1.00 52.25 90 ASP A O 1
ATOM 691 N N . ASP A 1 91 ? 32.233 -6.733 -15.853 1.00 49.50 91 ASP A N 1
ATOM 692 C CA . ASP A 1 91 ? 33.492 -7.166 -16.494 1.00 49.50 91 ASP A CA 1
ATOM 693 C C . ASP A 1 91 ? 34.656 -6.228 -16.098 1.00 49.50 91 ASP A C 1
ATOM 695 O O . ASP A 1 91 ? 34.527 -5.006 -16.193 1.00 49.50 91 ASP A O 1
ATOM 699 N N . GLU A 1 92 ? 35.775 -6.860 -15.718 1.00 49.25 92 GLU A N 1
ATOM 700 C CA . GLU A 1 92 ? 37.125 -6.369 -15.335 1.00 49.25 92 GLU A CA 1
ATOM 701 C C . GLU A 1 92 ? 37.455 -6.151 -13.843 1.00 49.25 92 GLU A C 1
ATOM 703 O O . GLU A 1 92 ? 37.196 -5.070 -13.266 1.00 49.25 92 GLU A O 1
#

Secondary structure (DSSP, 8-state):
--EEEEEEE-SS-TT-EEEEEEE-S--S--HHHHHHHHTT--EEE-HHHHHHTT----HHHHHHHHHHSSEEE---SHHHHGGGGSSS----

=== Feature glossary ===
Legend for the data blocks above and below:

— What the protein is —

The amino-acid sequence is the protein's primary structure: the linear order of residues from the N-terminus to the C-terminus, written in one-letter code. Everything else here — the 3D coordinates, the secondary structure, the domain annotations — is ultimately a consequence of this string.

Database cross-references. InterPro integrates a dozen domain/family signature databases into unified entries with residue-range hits. GO terms attach function/process/location labels with evidence codes. CATH codes position the fold in a four-level structural taxonomy. Organism is the NCBI-taxonomy species name.

— Where its atoms are —

The mmCIF block holds the 3D Cartesian coordinates of each backbone atom (N, Cα, C, O) in ångströms. mmCIF is the PDB's canonical archive format — a tagged-loop text representation of the atomic model.

The six renders are orthographic views along the three Cartesian axes in both directions. Representation (cartoon, sticks, or surface) and color scheme (sequence-rainbow or by-chain) vary across proteins so the training set covers all the common visualization conventions.

— Local backbone conformation —

Secondary structure is the local, repeating backbone conformation. DSSP classifies it into eight states by reading the hydrogen-bond network: three helix types (H, G, I), two β types (E, B), two non-regular types (T, S), and unstructured coil (-).

SS3 is a coarse helix/strand/coil call (letters a/b/c) made by the P-SEA algorithm from inter-Cα distances and dihedrals. It is less detailed than DSSP but needs only Cα positions.

Backbone dihedral angles. Every residue except chain termini has a φ (preceding-C → N → Cα → C) and a ψ (N → Cα → C → next-N). They are reported in degrees following the IUPAC sign convention. Secondary structure is essentially a statement about which (φ, ψ) basin each residue occupies.

— Global shape and packing —

The geometric summary reports three shape descriptors. Rg (radius of gyration) measures how spread out the Cα atoms are about their centre of mass; compact globular proteins have small Rg, elongated or unfolded ones large. Cα contacts (<8 Å, |i−j|>4) count long-range residue pairs in spatial proximity — high for tightly packed folds, near zero for rods or random coil. The bounding-box extents give the protein's footprint along x, y, z in Å.

Solvent accessibility: the surface area of each residue that a 1.4 Å water probe can touch, in Å². When only backbone atoms are present the absolute values are lower than full-atom SASA (side chains contribute most of the area) and are flagged as backbone-only.

Plot images: a contact map (which residues are close in 3D, as an N×N binary image), a Ramachandran scatter (backbone torsion angles, revealing secondary-structure composition at a glance), and — for AlphaFold structures — a PAE heatmap (pairwise prediction confidence).

— Structural neighborhood —

Foldseek's 3Di representation compresses backbone geometry into a per-residue letter drawn from a learned twenty-state alphabet. It captures the tertiary interaction pattern around each residue — which residues are packed against it in space, regardless of where they are in sequence.

Structural nearest neighbors (via Foldseek easy-search vs the PDB). Reported per hit: target PDB id, E-value, and alignment TM-score. A TM-score above ~0.5 is the conventional threshold for 'same fold'.

— Confidence and disorder —

pLDDT (predicted Local Distance Difference Test) is AlphaFold's per-residue confidence score, ranging from 0 to 100. Values above 90 indicate high confidence (typically well-packed cores); 70–90 is confident; 50–70 low confidence; below 50 usually means the region is disordered or the prediction is unreliable there. AlphaFold stores pLDDT in the mmCIF B-factor column.

For experimental (PDB) structures, the B-factor (temperature factor) quantifies the positional spread of each atom in the crystal — a combination of thermal vibration and static disorder — in units of Å². High B-factors mark flexible loops or poorly resolved regions; low B-factors mark the rigid, well-ordered core.

Predicted Aligned Error (PAE) is an AlphaFold confidence matrix: entry (i, j) is the expected error in the position of residue j, in ångströms, when the prediction is superimposed on the true structure at residue i. Low PAE within a block of residues means that block is inte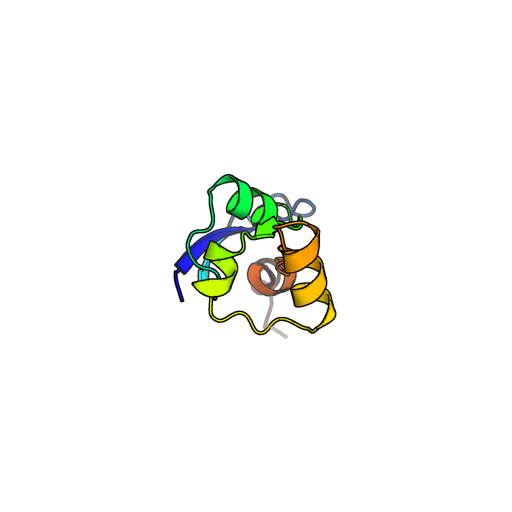rnally rigid and well-predicted; high PAE between two blocks means their relative placement is uncertain even if each block individually is confident.